Protein AF-A0A8B6EWQ7-F1 (afdb_monomer_lite)

Radius of gyration: 16.65 Å; chains: 1; bounding box: 35×28×43 Å

Foldseek 3Di:
DDEPPDPCQVVCVVVVHGDQYQDDDDPPDDDDPVSVVSNVVSVVVVVVVVVVVVVCVVVVVVVDDDDPVCVVVPVVD

Secondary structure (DSSP, 8-state):
---TT---HHHHHHTT-----PPPPPTT-PPPHHHHHHHHHHHHHHHHHHHHHHHHHHTTTTSSPPPGGGGGGGGG-

InterPro domains:
  IPR027806 Harbinger transposase-derived nuclease domain [PF13359] (1-77)

Organism: Mytilus galloprovincialis (NCBI:txid29158)

Seque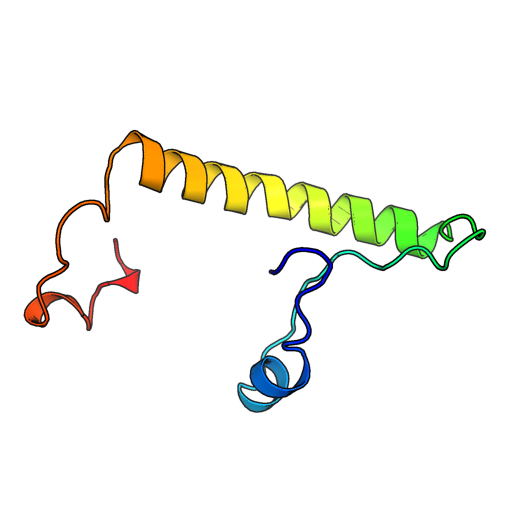nce (77 aa):
MADKGFNIHEEVEECKLKLNIPPFANAGLQMTQADALLTKKIAAHRVHVERTIGSVKKFKIVKQKVPLSLFGRVNQI

pLDDT: mean 88.07, std 6.03, range [66.25, 96.19]

Structure (mmCIF, N/CA/C/O backbone):
data_AF-A0A8B6EWQ7-F1
#
_entry.id   AF-A0A8B6EWQ7-F1
#
loop_
_atom_site.group_PDB
_atom_site.id
_atom_site.type_symbol
_atom_site.label_atom_id
_atom_site.label_alt_id
_atom_site.label_comp_id
_atom_site.label_asym_id
_atom_site.label_entity_id
_atom_site.label_seq_id
_atom_site.pdbx_PDB_ins_code
_atom_site.Cartn_x
_atom_site.Cartn_y
_atom_site.Cartn_z
_atom_site.occupancy
_atom_site.B_iso_or_equiv
_atom_site.auth_seq_id
_atom_site.auth_comp_id
_atom_site.auth_asym_id
_atom_site.auth_atom_id
_atom_site.pdbx_PDB_model_num
ATOM 1 N N . MET A 1 1 ? -0.750 -3.815 -1.220 1.00 89.44 1 MET A N 1
ATOM 2 C CA . MET A 1 1 ? -0.324 -2.668 -2.051 1.00 89.44 1 MET A CA 1
ATOM 3 C C . MET A 1 1 ? 0.188 -1.622 -1.094 1.00 89.44 1 MET A C 1
ATOM 5 O O . MET A 1 1 ? -0.432 -1.466 -0.051 1.00 89.44 1 MET A O 1
ATOM 9 N N . ALA A 1 2 ? 1.290 -0.966 -1.421 1.00 88.69 2 ALA A N 1
ATOM 10 C CA . ALA A 1 2 ? 1.837 0.104 -0.600 1.00 88.69 2 ALA A CA 1
ATOM 11 C C . ALA A 1 2 ? 2.216 1.293 -1.486 1.00 88.69 2 ALA A C 1
ATOM 13 O O . ALA A 1 2 ? 2.358 1.145 -2.707 1.00 88.69 2 ALA A O 1
ATOM 14 N N . ASP A 1 3 ? 2.335 2.467 -0.872 1.00 84.94 3 ASP A N 1
ATOM 15 C CA . ASP A 1 3 ? 2.812 3.652 -1.572 1.00 84.94 3 ASP A CA 1
ATOM 16 C C . ASP A 1 3 ? 4.324 3.582 -1.810 1.00 84.94 3 ASP A C 1
ATOM 18 O O . ASP A 1 3 ? 5.042 2.707 -1.317 1.00 84.94 3 ASP A O 1
ATOM 22 N N . LYS A 1 4 ? 4.824 4.528 -2.599 1.00 79.75 4 LYS A N 1
ATOM 23 C CA . LYS A 1 4 ? 6.263 4.689 -2.793 1.00 79.75 4 LYS A CA 1
ATOM 24 C C . LYS A 1 4 ? 6.922 5.079 -1.466 1.00 79.75 4 LYS A C 1
ATOM 26 O O . LYS A 1 4 ? 6.418 5.951 -0.766 1.00 79.75 4 LYS A O 1
ATOM 31 N N . GLY A 1 5 ? 8.059 4.456 -1.160 1.00 80.88 5 GLY A N 1
ATOM 32 C CA . GLY A 1 5 ? 8.830 4.693 0.069 1.00 80.88 5 GLY A CA 1
ATOM 33 C C . GLY A 1 5 ? 8.623 3.645 1.168 1.00 80.88 5 GLY A C 1
ATOM 34 O O . GLY A 1 5 ? 9.327 3.684 2.171 1.00 80.88 5 GLY A O 1
ATOM 35 N N . PHE A 1 6 ? 7.708 2.689 0.980 1.00 86.50 6 PHE A N 1
ATOM 36 C CA . PHE A 1 6 ? 7.584 1.533 1.867 1.00 86.50 6 PHE A CA 1
ATOM 37 C C . PHE A 1 6 ? 8.601 0.449 1.490 1.00 86.50 6 PHE A C 1
ATOM 39 O O . PHE A 1 6 ? 8.415 -0.264 0.505 1.00 86.50 6 PHE A O 1
ATOM 46 N N . ASN A 1 7 ? 9.649 0.300 2.300 1.00 87.25 7 ASN A N 1
ATOM 47 C CA . ASN A 1 7 ? 10.662 -0.748 2.149 1.00 87.25 7 ASN A CA 1
ATOM 48 C C . ASN A 1 7 ? 10.299 -1.964 3.009 1.00 87.25 7 ASN A C 1
ATOM 50 O O . ASN A 1 7 ? 10.993 -2.251 3.971 1.00 87.25 7 ASN A O 1
ATOM 54 N N . ILE A 1 8 ? 9.185 -2.624 2.677 1.00 90.75 8 ILE A N 1
ATOM 55 C CA . ILE A 1 8 ? 8.699 -3.827 3.385 1.00 90.75 8 ILE A CA 1
ATOM 56 C C . ILE A 1 8 ? 8.720 -5.076 2.488 1.00 90.75 8 ILE A C 1
ATOM 58 O O . ILE A 1 8 ? 7.850 -5.943 2.557 1.00 90.75 8 ILE A O 1
ATOM 62 N N . HIS A 1 9 ? 9.620 -5.087 1.504 1.00 89.19 9 HIS A N 1
ATOM 63 C CA . HIS A 1 9 ? 9.655 -6.141 0.494 1.00 89.19 9 HIS A CA 1
ATOM 64 C C . HIS A 1 9 ? 10.004 -7.500 1.106 1.00 89.19 9 HIS A C 1
ATOM 66 O O . HIS A 1 9 ? 9.335 -8.479 0.783 1.00 89.19 9 HIS A O 1
ATOM 72 N N . GLU A 1 10 ? 10.992 -7.530 2.001 1.00 92.44 10 GLU A N 1
ATOM 73 C CA . GLU A 1 10 ? 11.497 -8.751 2.634 1.00 92.44 10 GLU A CA 1
ATOM 74 C C . GLU A 1 10 ? 10.423 -9.382 3.527 1.00 92.44 10 GLU A C 1
ATOM 76 O O . GLU A 1 10 ? 10.083 -10.551 3.369 1.00 92.44 10 GLU A O 1
ATOM 81 N N . GLU A 1 11 ? 9.772 -8.585 4.371 1.00 94.44 11 GLU A N 1
ATOM 82 C CA . GLU A 1 11 ? 8.739 -9.039 5.307 1.00 94.44 11 GLU A CA 1
ATOM 83 C C . GLU A 1 11 ? 7.497 -9.578 4.580 1.00 94.44 11 GLU A C 1
ATOM 85 O O . GLU A 1 11 ? 6.851 -10.538 5.011 1.00 94.44 11 GLU A O 1
ATOM 90 N N . VAL A 1 12 ? 7.138 -8.967 3.448 1.00 94.12 12 VAL A N 1
ATOM 91 C CA . VAL A 1 12 ? 6.021 -9.445 2.620 1.00 94.12 12 VAL A CA 1
ATOM 92 C C . VAL A 1 12 ? 6.388 -10.754 1.914 1.00 94.12 12 VAL A C 1
ATOM 94 O O . VAL A 1 12 ? 5.531 -11.631 1.766 1.00 94.12 12 VAL A O 1
ATOM 97 N N . GLU A 1 13 ? 7.647 -10.911 1.512 1.00 94.00 13 GLU A N 1
ATOM 98 C CA . GLU A 1 13 ? 8.156 -12.132 0.890 1.00 94.00 13 GLU A CA 1
ATOM 99 C C . GLU A 1 13 ? 8.272 -13.293 1.891 1.00 94.00 13 GLU A C 1
ATOM 101 O O . GLU A 1 13 ? 7.894 -14.416 1.551 1.00 94.00 13 GLU A O 1
ATOM 106 N N . GLU A 1 14 ? 8.646 -13.032 3.150 1.00 96.19 14 GLU A N 1
ATOM 107 C CA . GLU A 1 14 ? 8.593 -14.013 4.251 1.00 96.19 14 GLU A CA 1
ATOM 108 C C . GLU A 1 14 ? 7.178 -14.580 4.445 1.00 96.19 14 GLU A C 1
ATOM 110 O O . GLU A 1 14 ? 6.987 -15.773 4.699 1.00 96.19 14 GLU A O 1
ATOM 115 N N . CYS A 1 15 ? 6.161 -13.742 4.231 1.00 94.19 15 CYS A N 1
ATOM 116 C CA . CYS A 1 15 ? 4.758 -14.149 4.247 1.00 94.19 15 CYS A CA 1
ATOM 117 C C . CYS A 1 15 ? 4.319 -14.903 2.974 1.00 94.19 15 CYS A C 1
ATOM 119 O O . CYS A 1 15 ? 3.143 -15.250 2.850 1.00 94.19 15 CYS A O 1
ATOM 121 N N . LYS A 1 16 ? 5.226 -15.156 2.018 1.00 94.25 16 LYS A N 1
ATOM 122 C CA . LYS A 1 16 ? 4.958 -15.734 0.686 1.00 94.25 16 LYS A CA 1
ATOM 123 C C . LYS A 1 16 ? 3.961 -14.912 -0.137 1.00 94.25 16 LYS A C 1
ATOM 125 O O . LYS A 1 16 ? 3.183 -15.456 -0.925 1.00 94.25 16 LYS A O 1
ATOM 130 N N . LEU A 1 17 ? 3.967 -13.595 0.055 1.00 92.69 17 LEU A N 1
ATOM 131 C CA . LEU A 1 17 ? 3.102 -12.656 -0.649 1.00 92.69 17 LEU A CA 1
ATOM 132 C C . LEU A 1 17 ? 3.914 -11.781 -1.606 1.00 92.69 17 LEU A C 1
ATOM 134 O O . LEU A 1 17 ? 5.126 -11.635 -1.490 1.00 92.69 17 LEU A O 1
ATOM 138 N N . LYS A 1 18 ? 3.221 -11.165 -2.570 1.00 90.56 18 LYS A N 1
ATOM 139 C CA . LYS A 1 18 ? 3.823 -10.204 -3.501 1.00 90.56 18 LYS A CA 1
ATOM 140 C C . LYS A 1 18 ? 3.411 -8.780 -3.155 1.00 90.56 18 LYS A C 1
ATOM 142 O O . LYS A 1 18 ? 2.222 -8.445 -3.134 1.00 90.56 18 LYS A O 1
ATOM 147 N N . LEU A 1 19 ? 4.403 -7.914 -2.976 1.00 90.06 19 LEU A N 1
ATOM 148 C CA . LEU A 1 19 ? 4.183 -6.495 -2.739 1.00 90.06 19 LEU A CA 1
ATOM 149 C C . LEU A 1 19 ? 3.954 -5.736 -4.055 1.00 90.06 19 LEU A C 1
ATOM 151 O O . LEU A 1 19 ? 4.837 -5.622 -4.900 1.00 90.06 19 LEU A O 1
ATOM 155 N N . ASN A 1 20 ? 2.744 -5.199 -4.228 1.00 89.56 20 ASN A N 1
ATOM 156 C CA . ASN A 1 20 ? 2.414 -4.305 -5.341 1.00 89.56 20 ASN A CA 1
ATOM 157 C C . ASN A 1 20 ? 2.723 -2.852 -4.950 1.00 89.56 20 ASN A C 1
ATOM 159 O O . ASN A 1 20 ? 1.922 -2.240 -4.237 1.00 89.56 20 ASN A O 1
ATOM 163 N N . ILE A 1 21 ? 3.852 -2.323 -5.423 1.00 87.12 21 ILE A N 1
ATOM 164 C CA . ILE A 1 21 ? 4.274 -0.918 -5.293 1.00 87.12 21 ILE A CA 1
ATOM 165 C C . ILE A 1 21 ? 4.484 -0.340 -6.703 1.00 87.12 21 ILE A C 1
ATOM 167 O O . ILE A 1 21 ? 5.017 -1.043 -7.566 1.00 87.12 21 ILE A O 1
ATOM 171 N N . PRO A 1 22 ? 4.056 0.906 -6.987 1.00 84.19 22 PRO A N 1
ATOM 172 C CA . PRO A 1 22 ? 4.333 1.534 -8.275 1.00 84.19 22 PRO A CA 1
ATOM 173 C C . PRO A 1 22 ? 5.847 1.697 -8.499 1.00 84.19 22 PRO A C 1
ATOM 175 O O . PRO A 1 22 ? 6.531 2.149 -7.579 1.00 84.19 22 PRO A O 1
ATOM 178 N N . PRO A 1 23 ? 6.372 1.421 -9.706 1.00 81.69 23 PRO A N 1
ATOM 179 C CA . PRO A 1 23 ? 7.804 1.517 -9.973 1.00 81.69 23 PRO A CA 1
ATOM 180 C C . PRO A 1 23 ? 8.346 2.928 -9.701 1.00 81.69 23 PRO A C 1
ATOM 182 O O . PRO A 1 23 ? 7.660 3.946 -9.894 1.00 81.69 23 PRO A O 1
ATOM 185 N N . PHE A 1 24 ? 9.588 2.988 -9.222 1.00 76.00 24 PHE A N 1
ATOM 186 C CA . PHE A 1 24 ? 10.305 4.238 -8.997 1.00 76.00 24 PHE A CA 1
ATOM 187 C C . PHE A 1 24 ? 10.817 4.785 -10.329 1.00 76.00 24 PHE A C 1
ATOM 189 O O . PHE A 1 24 ? 11.317 4.039 -11.165 1.00 76.00 24 PHE A O 1
ATOM 196 N N . ALA A 1 25 ? 10.684 6.096 -10.529 1.00 72.81 25 ALA A N 1
ATOM 197 C CA . ALA A 1 25 ? 11.443 6.758 -11.577 1.00 72.81 25 ALA A CA 1
ATOM 198 C C . ALA A 1 25 ? 12.846 6.999 -11.016 1.00 72.81 25 ALA A C 1
ATOM 200 O O . ALA A 1 25 ? 12.977 7.567 -9.930 1.00 72.81 25 ALA A O 1
ATOM 201 N N . ASN A 1 26 ? 13.876 6.553 -11.729 1.00 72.56 26 ASN A N 1
ATOM 202 C CA . ASN A 1 26 ? 15.245 6.905 -11.378 1.00 72.56 26 ASN A CA 1
ATOM 203 C C . ASN A 1 26 ? 15.417 8.422 -11.536 1.00 72.56 26 ASN A C 1
ATOM 205 O O . ASN A 1 26 ? 14.896 9.014 -12.484 1.00 72.56 26 ASN A O 1
ATOM 209 N N . ALA A 1 27 ? 16.114 9.062 -10.596 1.00 74.12 27 ALA A N 1
ATOM 210 C CA . ALA A 1 27 ? 16.295 10.509 -10.611 1.00 74.12 27 ALA A CA 1
ATOM 211 C C . ALA A 1 27 ? 16.902 10.968 -11.951 1.00 74.12 27 ALA A C 1
ATOM 213 O O . ALA A 1 27 ? 17.942 10.468 -12.371 1.00 74.12 27 ALA A O 1
ATOM 214 N N . GLY A 1 28 ? 16.227 11.899 -12.630 1.00 66.25 28 GLY A N 1
ATOM 215 C CA . GLY A 1 28 ? 16.667 12.444 -13.920 1.00 66.25 28 GLY A CA 1
ATOM 216 C C . GLY A 1 28 ? 16.361 11.583 -15.153 1.00 66.25 28 GLY A C 1
ATOM 217 O O . GLY A 1 28 ? 16.682 12.007 -16.259 1.00 66.25 28 GLY A O 1
ATOM 218 N N . LEU A 1 29 ? 15.717 10.419 -15.003 1.00 79.06 29 LEU A N 1
ATOM 219 C CA . LEU A 1 29 ? 15.355 9.533 -16.114 1.00 79.06 29 LEU A CA 1
ATOM 220 C C . LEU A 1 29 ? 13.835 9.446 -16.301 1.00 79.06 29 LEU A C 1
ATOM 222 O O . LEU A 1 29 ? 1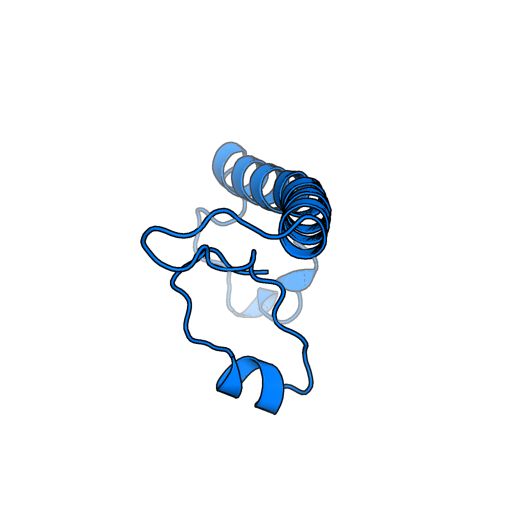3.070 9.336 -15.341 1.00 79.06 29 LEU A O 1
ATOM 226 N N . GLN A 1 30 ? 13.391 9.464 -17.560 1.00 82.31 30 GLN A N 1
ATOM 227 C CA . GLN A 1 30 ? 11.997 9.177 -17.896 1.00 82.31 30 GLN A CA 1
ATOM 228 C C . GLN A 1 30 ? 11.682 7.694 -17.669 1.00 82.31 30 GLN A C 1
ATOM 230 O O . GLN A 1 30 ? 12.537 6.825 -17.835 1.00 82.31 30 GLN A O 1
ATOM 235 N N . MET A 1 31 ? 10.434 7.406 -17.298 1.00 84.00 31 MET A N 1
ATOM 236 C CA . MET A 1 31 ? 9.960 6.030 -17.151 1.00 84.00 31 MET A CA 1
ATOM 237 C C . MET A 1 31 ? 9.944 5.328 -18.507 1.00 84.00 31 MET A C 1
ATOM 239 O O . MET A 1 31 ? 9.555 5.922 -19.515 1.00 84.00 31 MET A O 1
ATOM 243 N N . THR A 1 32 ? 10.302 4.045 -18.526 1.00 88.75 32 THR A N 1
ATOM 244 C CA . THR A 1 32 ? 10.136 3.235 -19.733 1.00 88.75 32 THR A CA 1
ATOM 245 C C . THR A 1 32 ? 8.648 3.051 -20.049 1.00 88.75 32 THR A C 1
ATOM 247 O O . THR A 1 32 ? 7.783 3.174 -19.175 1.00 88.75 32 THR A O 1
ATOM 250 N N . GLN A 1 33 ? 8.321 2.707 -21.299 1.00 89.50 33 GLN A N 1
ATOM 251 C CA . GLN A 1 33 ? 6.938 2.402 -21.681 1.00 89.50 33 GLN A CA 1
ATOM 252 C C . GLN A 1 33 ? 6.350 1.267 -20.824 1.00 89.50 33 GLN A C 1
ATOM 254 O O . GLN A 1 33 ? 5.188 1.333 -20.420 1.00 89.50 33 GLN A O 1
ATOM 259 N N . ALA A 1 34 ? 7.157 0.250 -20.506 1.00 89.44 34 ALA A N 1
ATOM 260 C CA . ALA A 1 34 ? 6.750 -0.865 -19.659 1.00 89.44 34 ALA A CA 1
ATOM 261 C C . ALA A 1 34 ? 6.419 -0.405 -18.228 1.00 89.44 34 ALA A C 1
ATOM 263 O O . ALA A 1 34 ? 5.356 -0.746 -17.703 1.00 89.44 34 ALA A O 1
ATOM 264 N N . ASP A 1 35 ? 7.264 0.438 -17.630 1.00 88.06 35 ASP A N 1
ATOM 265 C CA . ASP A 1 35 ? 7.036 0.974 -16.283 1.00 88.06 35 ASP A CA 1
ATOM 266 C C . ASP A 1 35 ? 5.816 1.894 -16.231 1.00 88.06 35 ASP A C 1
ATOM 268 O O . ASP A 1 35 ? 5.056 1.880 -15.257 1.00 88.06 35 ASP A O 1
ATOM 272 N N . ALA A 1 36 ? 5.589 2.679 -17.287 1.00 89.19 36 ALA A N 1
ATOM 273 C CA . ALA A 1 36 ? 4.414 3.533 -17.407 1.00 89.19 36 ALA A CA 1
ATOM 274 C C . ALA A 1 36 ? 3.121 2.699 -17.468 1.00 89.19 36 ALA A C 1
ATOM 276 O O . ALA A 1 36 ? 2.148 2.999 -16.768 1.00 89.19 36 ALA A O 1
ATOM 277 N N . LEU A 1 37 ? 3.113 1.607 -18.243 1.00 91.25 37 LEU A N 1
ATOM 278 C CA . LEU A 1 37 ? 1.982 0.674 -18.312 1.00 91.25 37 LEU A CA 1
ATOM 279 C C . LEU A 1 37 ? 1.734 -0.029 -16.973 1.00 91.25 37 LEU A C 1
ATOM 281 O O . LEU A 1 37 ? 0.586 -0.117 -16.524 1.00 91.25 37 LEU A O 1
ATOM 285 N N . LEU A 1 38 ? 2.797 -0.483 -16.304 1.00 89.69 38 LEU A N 1
ATOM 286 C CA . LEU A 1 38 ? 2.699 -1.092 -14.981 1.00 89.69 38 LEU A CA 1
ATOM 287 C C . LEU A 1 38 ? 2.141 -0.097 -13.957 1.00 89.69 38 LEU A C 1
ATOM 289 O O . LEU A 1 38 ? 1.220 -0.427 -13.208 1.00 89.69 38 LEU A O 1
ATOM 293 N N . THR A 1 39 ? 2.627 1.144 -13.980 1.00 88.81 39 THR A N 1
ATOM 294 C CA . THR A 1 39 ? 2.133 2.230 -13.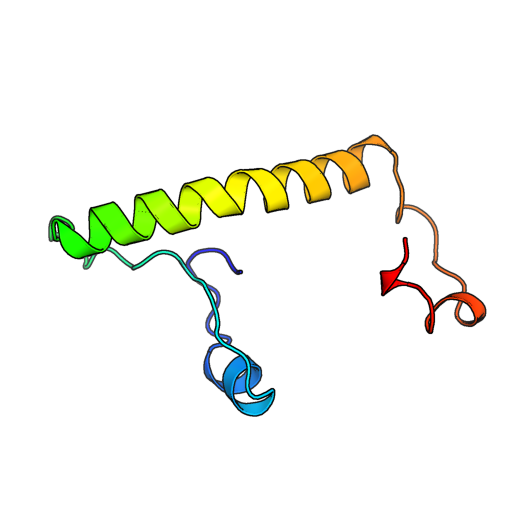124 1.00 88.81 39 THR A CA 1
ATOM 295 C C . THR A 1 39 ? 0.655 2.488 -13.358 1.00 88.81 39 THR A C 1
ATOM 297 O 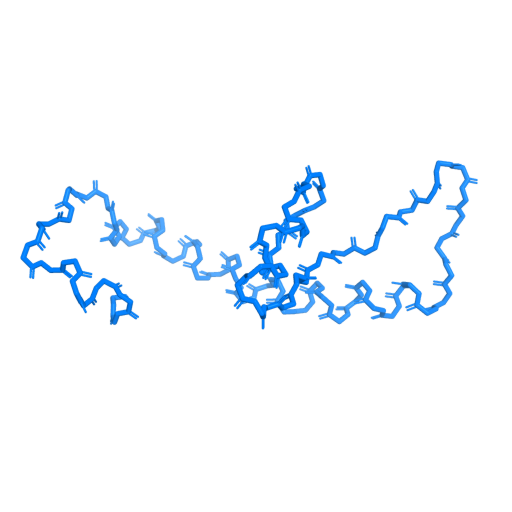O . THR A 1 39 ? -0.101 2.559 -12.393 1.00 88.81 39 THR A O 1
ATOM 300 N N . LYS A 1 40 ? 0.210 2.557 -14.620 1.00 90.50 40 LYS A N 1
ATOM 301 C CA . LYS A 1 40 ? -1.210 2.718 -14.960 1.00 90.50 40 LYS A CA 1
ATOM 302 C C . LYS A 1 40 ? -2.056 1.582 -14.380 1.00 90.50 40 LYS A C 1
ATOM 304 O O . LYS A 1 40 ? -3.105 1.838 -13.789 1.00 90.50 40 LYS A O 1
ATOM 309 N N . LYS A 1 41 ? -1.592 0.333 -14.501 1.00 91.94 41 LYS A N 1
ATOM 310 C CA . LYS A 1 41 ? -2.290 -0.840 -13.954 1.00 91.94 41 LYS A CA 1
ATOM 311 C C . LYS A 1 41 ? -2.382 -0.783 -12.429 1.00 91.94 41 LYS A C 1
ATOM 313 O O . LYS A 1 41 ? -3.465 -0.981 -11.881 1.00 91.94 41 LYS A O 1
ATOM 318 N N . ILE A 1 42 ? -1.278 -0.486 -11.746 1.00 90.38 42 ILE A N 1
ATOM 319 C CA . ILE A 1 42 ? -1.232 -0.372 -10.281 1.00 90.38 42 ILE A CA 1
ATOM 320 C C . ILE A 1 42 ? -2.114 0.789 -9.806 1.00 90.38 42 ILE A C 1
ATOM 322 O O . ILE A 1 42 ? -2.911 0.613 -8.887 1.00 90.38 42 ILE A O 1
ATOM 326 N N . ALA A 1 43 ? -2.048 1.945 -10.469 1.00 89.50 43 ALA A N 1
ATOM 327 C CA . ALA A 1 43 ? -2.861 3.113 -10.145 1.00 89.50 43 ALA A CA 1
ATOM 328 C C . ALA A 1 43 ? -4.364 2.824 -10.265 1.00 89.50 43 ALA A C 1
ATOM 330 O O . ALA A 1 43 ? -5.120 3.211 -9.377 1.00 89.50 43 ALA A O 1
ATOM 331 N N . ALA A 1 44 ? -4.794 2.091 -11.299 1.00 92.50 44 ALA A N 1
ATOM 332 C CA . ALA A 1 44 ? -6.191 1.683 -11.449 1.00 92.50 44 ALA A CA 1
ATOM 333 C C . ALA A 1 44 ? -6.681 0.842 -10.256 1.00 92.50 44 ALA A C 1
ATOM 335 O O . ALA A 1 44 ? -7.767 1.082 -9.734 1.00 92.50 44 ALA A O 1
ATOM 336 N N . HIS A 1 45 ? -5.858 -0.088 -9.762 1.00 92.25 45 HIS A N 1
ATOM 337 C CA . HIS A 1 45 ? -6.191 -0.878 -8.571 1.00 92.25 45 HIS A CA 1
ATOM 338 C C . HIS A 1 45 ? -6.169 -0.023 -7.295 1.00 92.25 45 HIS A C 1
ATOM 340 O O . HIS A 1 45 ? -7.017 -0.201 -6.419 1.00 92.25 45 HIS A O 1
ATOM 346 N N . ARG A 1 46 ? -5.249 0.948 -7.202 1.00 91.31 46 ARG A N 1
ATOM 347 C CA . ARG A 1 46 ? -5.134 1.859 -6.053 1.00 91.31 46 ARG A CA 1
ATOM 348 C C . ARG A 1 46 ? -6.401 2.682 -5.831 1.00 91.31 46 ARG A C 1
ATOM 350 O O . ARG A 1 46 ? -6.761 2.923 -4.685 1.00 91.31 46 ARG A O 1
ATOM 357 N N . VAL A 1 47 ? -7.130 3.038 -6.894 1.00 93.31 47 VAL A N 1
ATOM 358 C CA . VAL A 1 47 ? -8.421 3.744 -6.779 1.00 93.31 47 VAL A CA 1
ATOM 359 C C . VAL A 1 47 ? -9.399 2.994 -5.870 1.00 93.31 47 VAL A C 1
ATOM 361 O O . VAL A 1 47 ? -10.094 3.622 -5.073 1.00 93.31 47 VAL A O 1
ATOM 364 N N . HIS A 1 48 ? -9.443 1.661 -5.948 1.00 93.56 48 HIS A N 1
ATOM 365 C CA . HIS A 1 48 ? -10.315 0.860 -5.087 1.00 93.56 48 HIS A CA 1
ATOM 366 C C . HIS A 1 48 ? -9.855 0.884 -3.629 1.00 93.56 48 HIS A C 1
ATOM 368 O O . HIS A 1 48 ? -10.681 1.080 -2.741 1.00 93.56 48 HIS A O 1
ATOM 374 N N . VAL A 1 49 ? -8.548 0.755 -3.388 1.00 92.25 49 VAL A N 1
ATOM 375 C CA . VAL A 1 49 ? -7.963 0.809 -2.039 1.00 92.25 49 VAL A CA 1
ATOM 376 C C . VAL A 1 49 ? -8.273 2.152 -1.371 1.00 92.25 49 VAL A C 1
ATOM 378 O O . VAL A 1 49 ? -8.832 2.179 -0.277 1.00 92.25 49 VAL A O 1
ATOM 381 N N . GLU A 1 50 ? -8.008 3.265 -2.058 1.00 93.81 50 GLU A N 1
ATOM 382 C CA . GLU A 1 50 ? -8.280 4.616 -1.548 1.00 93.81 50 GLU A CA 1
ATOM 383 C C . GLU A 1 50 ? -9.771 4.859 -1.309 1.00 93.81 50 GLU A C 1
ATOM 385 O O . GLU A 1 50 ? -10.157 5.471 -0.3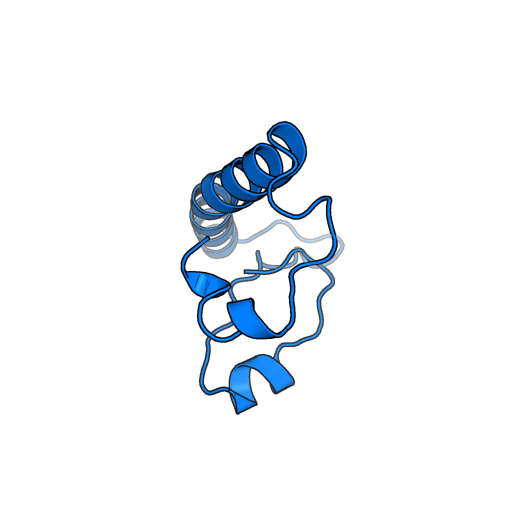14 1.00 93.81 50 GLU A O 1
ATOM 390 N N . ARG A 1 51 ? -10.640 4.346 -2.190 1.00 95.56 51 ARG A N 1
ATOM 391 C CA . ARG A 1 51 ? -12.094 4.441 -2.011 1.00 95.56 51 ARG A CA 1
ATOM 392 C C . ARG A 1 51 ? -12.562 3.678 -0.772 1.00 95.56 51 ARG A C 1
ATOM 394 O O . ARG A 1 51 ? -13.407 4.193 -0.036 1.00 95.56 51 ARG A O 1
ATOM 401 N N . THR A 1 52 ? -12.016 2.491 -0.519 1.00 92.62 52 THR A N 1
ATOM 402 C CA . THR A 1 52 ? -12.317 1.714 0.690 1.00 92.62 52 THR A CA 1
ATOM 403 C C . THR A 1 52 ? -11.807 2.434 1.934 1.00 92.62 52 THR A C 1
ATOM 405 O O . THR A 1 52 ? -12.592 2.666 2.850 1.00 92.62 52 THR A O 1
ATOM 408 N N . ILE A 1 53 ? -10.552 2.898 1.946 1.00 92.00 53 ILE A N 1
ATOM 409 C CA . ILE A 1 53 ? -9.992 3.695 3.054 1.00 92.00 53 ILE A CA 1
ATOM 410 C C . ILE A 1 53 ? -10.842 4.949 3.308 1.00 92.00 53 ILE A C 1
ATOM 412 O O . ILE A 1 53 ? -11.168 5.269 4.452 1.00 92.00 53 ILE A O 1
ATOM 416 N N . GLY A 1 54 ? -11.246 5.649 2.247 1.00 95.12 54 GLY A N 1
ATOM 417 C CA . GLY A 1 54 ? -12.124 6.813 2.323 1.00 95.12 54 GLY A CA 1
ATOM 418 C C . GLY A 1 54 ? -13.491 6.479 2.917 1.00 95.12 54 GLY A C 1
ATOM 419 O O . GLY A 1 54 ? -13.986 7.224 3.759 1.00 95.12 54 GLY A O 1
ATOM 420 N N . SER A 1 55 ? -14.073 5.337 2.550 1.00 93.81 55 SER A N 1
ATOM 421 C CA . SER A 1 55 ? -15.342 4.853 3.112 1.00 93.81 55 SER A CA 1
ATOM 422 C C . SER A 1 55 ? -15.199 4.513 4.597 1.00 93.81 55 SER A C 1
ATOM 424 O O . SER A 1 55 ? -15.988 4.993 5.409 1.00 93.81 55 SER A O 1
ATOM 426 N N . VAL A 1 56 ? -14.138 3.791 4.972 1.00 92.06 56 VAL A N 1
ATOM 427 C CA . VAL A 1 56 ? -13.797 3.473 6.369 1.00 92.06 56 VAL A CA 1
ATOM 428 C C . VAL A 1 56 ? -13.699 4.747 7.213 1.00 92.06 56 VAL A C 1
ATOM 430 O O . VAL A 1 56 ? -14.297 4.826 8.289 1.00 92.06 56 VAL A O 1
ATOM 433 N N . LYS A 1 57 ? -13.009 5.778 6.705 1.00 93.25 57 LYS A N 1
ATOM 434 C CA . LYS A 1 57 ? -12.887 7.086 7.370 1.00 93.25 57 LYS A CA 1
ATOM 435 C C . LYS A 1 57 ? -14.226 7.825 7.443 1.00 93.25 57 LYS A C 1
ATOM 437 O O . LYS A 1 57 ? -14.599 8.304 8.513 1.00 93.25 57 LYS A O 1
ATOM 442 N N . LYS A 1 58 ? -14.964 7.899 6.330 1.00 95.81 58 LYS A N 1
ATOM 443 C CA . LYS A 1 58 ? -16.237 8.633 6.216 1.00 95.81 58 LYS A CA 1
ATOM 444 C C . LYS A 1 58 ? -17.301 8.080 7.159 1.00 95.81 58 LYS A C 1
ATOM 446 O O . LYS A 1 58 ? -17.948 8.848 7.867 1.00 95.81 58 LYS A O 1
ATOM 451 N N . PHE A 1 59 ? -17.452 6.760 7.194 1.00 92.44 59 PHE A N 1
ATOM 452 C CA . PHE A 1 59 ? -18.447 6.082 8.025 1.00 92.44 59 PHE A CA 1
ATOM 453 C C . PHE A 1 59 ? -17.939 5.749 9.427 1.00 92.44 59 PHE A C 1
ATOM 455 O O . PHE A 1 59 ? -18.688 5.192 10.223 1.00 92.44 59 PHE A O 1
ATOM 462 N N . LYS A 1 60 ? -16.696 6.128 9.762 1.00 91.56 60 LYS A N 1
ATOM 463 C CA . LYS A 1 60 ? -16.109 5.925 11.094 1.00 91.56 60 LYS A CA 1
ATOM 464 C C . LYS A 1 60 ? -16.114 4.445 11.515 1.00 91.56 60 LYS A C 1
ATOM 466 O O . LYS A 1 60 ? -16.225 4.161 12.705 1.00 91.56 60 LYS A O 1
ATOM 471 N N . ILE A 1 61 ? -15.948 3.529 10.551 1.00 87.19 61 ILE A N 1
ATOM 472 C CA . ILE A 1 61 ? -16.096 2.069 10.735 1.00 87.19 61 ILE A CA 1
ATOM 473 C C . ILE A 1 61 ? -15.180 1.555 11.854 1.00 87.19 61 ILE A C 1
ATOM 475 O O . ILE A 1 61 ? -15.602 0.784 12.706 1.00 87.19 61 ILE A O 1
ATOM 479 N N . VAL A 1 62 ? -13.948 2.066 11.909 1.00 85.75 62 VAL A N 1
ATOM 480 C CA . VAL A 1 62 ? -12.934 1.702 12.917 1.00 85.75 62 VAL A CA 1
ATOM 481 C C . VAL A 1 62 ? -12.625 2.847 13.888 1.00 85.75 62 VAL A C 1
ATOM 483 O O . VAL A 1 62 ? -11.535 2.929 14.444 1.00 85.75 62 VAL A O 1
ATOM 486 N N . LYS A 1 63 ? -13.560 3.792 14.078 1.00 88.25 63 LYS A N 1
ATOM 487 C CA . LYS A 1 63 ? -13.324 4.955 14.955 1.00 88.25 63 LYS A CA 1
ATOM 488 C C . LYS A 1 63 ? -13.254 4.569 16.433 1.00 88.25 63 LYS A C 1
ATOM 490 O O . LYS A 1 63 ? -12.541 5.217 17.195 1.00 88.25 63 LYS A O 1
ATOM 495 N N . GLN A 1 64 ? -14.047 3.588 16.853 1.00 85.69 64 GLN A N 1
ATOM 496 C CA . GLN A 1 64 ? -14.051 3.116 18.234 1.00 85.69 64 GLN A CA 1
ATOM 497 C C . GLN A 1 64 ? -13.105 1.932 18.409 1.00 85.69 64 GLN A C 1
ATOM 499 O O . GLN A 1 64 ? -12.738 1.267 17.442 1.00 85.69 64 GLN A O 1
ATOM 504 N N . LYS A 1 65 ? -12.718 1.668 19.661 1.00 86.12 65 LYS A N 1
ATOM 505 C CA . LYS A 1 65 ? -11.921 0.489 19.998 1.00 86.12 65 LYS A CA 1
ATOM 506 C C . LYS A 1 65 ? -12.672 -0.757 19.538 1.00 86.12 65 LYS A C 1
ATOM 508 O O . LYS A 1 65 ? -13.798 -0.980 19.975 1.00 86.12 65 LYS A O 1
ATOM 513 N N . VAL A 1 66 ? -12.039 -1.553 18.683 1.00 84.62 66 VAL A N 1
ATOM 514 C CA . VAL A 1 66 ? -12.559 -2.865 18.297 1.00 84.62 66 VAL A CA 1
ATOM 515 C C . VAL A 1 66 ? -12.386 -3.798 19.501 1.00 84.62 66 VAL A C 1
ATOM 517 O O . VAL A 1 66 ? -11.255 -3.976 19.960 1.00 84.62 66 VAL A O 1
ATOM 520 N N . PRO A 1 67 ? -13.470 -4.365 20.059 1.00 88.88 67 PRO A N 1
ATOM 521 C CA . PRO A 1 67 ? -13.378 -5.353 21.126 1.00 88.88 67 PRO A CA 1
ATOM 522 C C . PRO A 1 67 ? -12.503 -6.537 20.712 1.00 88.88 67 PRO A C 1
ATOM 524 O O . PRO A 1 67 ? -12.629 -7.041 19.596 1.00 88.88 67 PRO A O 1
ATOM 527 N N . LEU A 1 68 ? -11.670 -7.040 21.628 1.00 90.44 68 LEU A N 1
ATOM 528 C CA . LEU A 1 68 ? -10.821 -8.212 21.368 1.00 90.44 68 LEU A CA 1
ATOM 529 C C . LEU A 1 68 ? -11.640 -9.451 20.972 1.00 90.44 68 LEU A C 1
ATOM 531 O O . LEU A 1 68 ? -11.182 -10.262 20.173 1.00 90.44 68 LEU A O 1
ATOM 535 N N . SER A 1 69 ? -12.882 -9.560 21.453 1.00 91.69 69 SER A N 1
ATOM 536 C CA . SER A 1 69 ? -13.819 -10.619 21.062 1.00 91.69 69 SER A CA 1
ATOM 537 C C . SER A 1 69 ? -14.170 -10.619 19.568 1.00 91.69 69 SER A C 1
ATOM 539 O O . SER A 1 69 ? -14.552 -11.659 19.037 1.00 91.69 69 SER A O 1
ATOM 541 N N . LEU A 1 70 ? -14.023 -9.485 18.873 1.00 86.25 70 LEU A N 1
ATOM 542 C CA . LEU A 1 70 ? -14.261 -9.355 17.432 1.00 86.25 70 LEU A CA 1
ATOM 543 C C . LEU A 1 70 ? -12.988 -9.515 16.590 1.00 86.25 70 LEU A C 1
ATOM 545 O O . LEU A 1 70 ? -13.081 -9.541 15.365 1.00 86.25 70 LEU A O 1
ATOM 549 N N . PHE A 1 71 ? -11.813 -9.669 17.208 1.00 85.81 71 PHE A N 1
ATOM 550 C CA . PHE A 1 71 ? -10.534 -9.706 16.492 1.00 85.81 71 PHE A CA 1
ATOM 551 C C . PHE A 1 71 ? -10.473 -10.816 15.432 1.00 85.81 71 PHE A C 1
ATOM 553 O O . PHE A 1 71 ? -10.066 -10.565 14.302 1.00 85.81 71 PHE A O 1
ATOM 560 N N . GLY A 1 72 ? -10.984 -12.014 15.738 1.00 90.69 72 GLY A N 1
ATOM 561 C CA . GLY A 1 72 ? -11.023 -13.136 14.788 1.00 90.69 72 GLY A CA 1
ATOM 562 C C . GLY A 1 72 ? -11.957 -12.941 13.585 1.00 90.69 72 GLY A C 1
ATOM 563 O O . GLY A 1 72 ? -11.956 -13.768 12.680 1.00 90.69 72 GLY A O 1
ATOM 564 N N . ARG A 1 73 ? -12.766 -11.873 13.575 1.00 87.69 73 ARG A N 1
ATOM 565 C CA . ARG A 1 73 ? -13.692 -11.522 12.485 1.00 87.69 73 ARG A CA 1
ATOM 566 C C . ARG A 1 73 ? -13.437 -10.128 11.922 1.00 87.69 73 ARG A C 1
ATOM 568 O O . ARG A 1 73 ? -14.230 -9.643 11.124 1.00 87.69 73 ARG A O 1
ATOM 575 N N . VAL A 1 74 ? -12.352 -9.463 12.325 1.00 84.12 74 VAL A N 1
ATOM 576 C CA . VAL A 1 74 ? -12.078 -8.076 11.915 1.00 84.12 74 VAL A CA 1
ATOM 577 C C . VAL A 1 74 ? -11.924 -7.940 10.397 1.00 84.12 74 VAL A C 1
ATOM 579 O O . VAL A 1 74 ? -12.245 -6.905 9.835 1.00 84.12 74 VAL A O 1
ATOM 582 N N . ASN A 1 75 ? -11.495 -9.009 9.726 1.00 82.50 75 ASN A N 1
ATOM 583 C CA . ASN A 1 75 ? -11.380 -9.100 8.272 1.00 82.50 75 ASN A CA 1
ATOM 584 C C . ASN A 1 75 ? -12.729 -9.210 7.532 1.00 82.50 75 ASN A C 1
ATOM 586 O O . ASN A 1 75 ? -12.731 -9.201 6.305 1.00 82.50 75 ASN A O 1
ATOM 590 N N . GLN A 1 76 ? -13.846 -9.368 8.250 1.00 82.50 76 GLN A N 1
ATOM 591 C CA . GLN A 1 76 ? -15.206 -9.419 7.694 1.00 82.50 76 GLN A CA 1
ATOM 592 C C . GLN A 1 76 ? -15.948 -8.079 7.808 1.00 82.50 76 GLN A C 1
ATOM 594 O O . GLN A 1 76 ? -17.076 -7.971 7.326 1.00 82.50 76 GLN A O 1
ATOM 599 N N . ILE A 1 77 ? -15.342 -7.100 8.485 1.00 73.25 77 ILE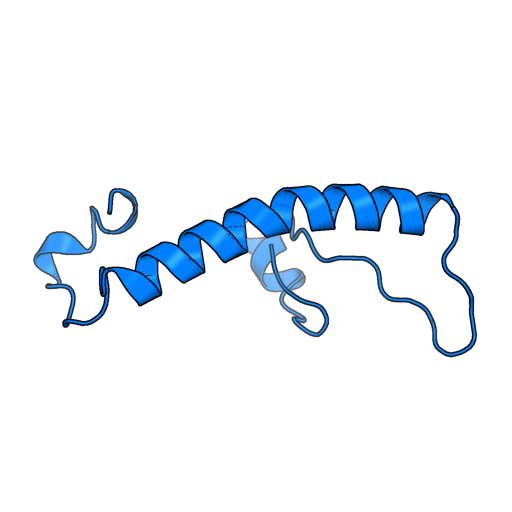 A N 1
ATOM 600 C CA . ILE A 1 77 ? -15.853 -5.734 8.655 1.00 73.25 77 ILE A CA 1
ATOM 601 C C . ILE A 1 77 ? -15.369 -4.882 7.482 1.00 73.25 77 ILE A C 1
ATOM 603 O O . ILE A 1 77 ? -16.192 -4.103 6.950 1.00 73.25 77 ILE A O 1
#